Protein AF-A0A834C115-F1 (afdb_monomer_lite)

Secondary structure (DSSP, 8-state):
------SS--SS-HHHHHHHHTTSTT--SPPTTHHHHHHHHHHHHHHHHHHHHHHTT--THHHHTTSPPPP----------PPP--

Radius of gyration: 23.4 Å; chains: 1; bounding box: 41×36×76 Å

Organism: Oryzias melastigma (NCBI:txid30732)

pLDDT: mean 72.39, std 16.0, range [40.34, 91.62]

Structure (mmCIF, N/CA/C/O backbone):
data_AF-A0A834C115-F1
#
_entry.id   AF-A0A834C115-F1
#
loop_
_atom_site.group_PDB
_atom_site.id
_atom_site.type_symbol
_atom_site.label_atom_id
_atom_site.label_alt_id
_atom_site.label_comp_id
_atom_site.label_asym_id
_atom_site.label_entity_id
_atom_site.label_seq_id
_atom_site.pdbx_PDB_ins_code
_atom_site.Cartn_x
_atom_site.Cartn_y
_atom_site.Cartn_z
_atom_site.occupancy
_atom_site.B_iso_or_equiv
_atom_site.auth_seq_id
_atom_site.auth_comp_id
_atom_site.auth_asym_id
_atom_site.auth_atom_id
_atom_site.pdbx_PDB_model_num
ATOM 1 N N . MET A 1 1 ? -0.942 -24.418 14.200 1.00 44.03 1 MET A N 1
ATOM 2 C CA . MET A 1 1 ? -1.184 -22.963 14.030 1.00 44.03 1 MET A CA 1
ATOM 3 C C . MET A 1 1 ? -1.803 -22.724 12.655 1.00 44.03 1 MET A C 1
ATOM 5 O O . MET A 1 1 ? -1.199 -23.170 11.686 1.00 44.03 1 MET A O 1
ATOM 9 N N . PRO A 1 2 ? -2.985 -22.093 12.528 1.00 54.03 2 PRO A N 1
ATOM 10 C CA . PRO A 1 2 ? -3.654 -21.956 11.237 1.00 54.03 2 PRO A CA 1
ATOM 11 C C . PRO A 1 2 ? -2.865 -20.997 10.332 1.00 54.03 2 PRO A C 1
ATOM 13 O O . PRO A 1 2 ? -2.834 -19.777 10.535 1.00 54.03 2 PRO A O 1
ATOM 16 N N . GLY A 1 3 ? -2.180 -21.580 9.346 1.00 55.81 3 GLY A N 1
ATOM 17 C CA . GLY A 1 3 ? -1.394 -20.877 8.341 1.00 55.81 3 GLY A CA 1
ATOM 18 C C . GLY A 1 3 ? -2.290 -19.960 7.521 1.00 55.81 3 GLY A C 1
ATOM 19 O O . GLY A 1 3 ? -3.089 -20.409 6.703 1.00 55.81 3 GLY A O 1
ATOM 20 N N . HIS A 1 4 ? -2.173 -18.655 7.752 1.00 60.97 4 HIS A N 1
ATOM 21 C CA . HIS A 1 4 ? -2.918 -17.660 6.995 1.00 60.97 4 HIS A CA 1
ATOM 22 C C . HIS A 1 4 ? -2.419 -17.651 5.545 1.00 60.97 4 HIS A C 1
ATOM 24 O O . HIS A 1 4 ? -1.412 -17.011 5.228 1.00 60.97 4 HIS A O 1
ATOM 30 N N . LYS A 1 5 ? -3.136 -18.354 4.656 1.00 59.44 5 LYS A N 1
ATOM 31 C CA . LYS A 1 5 ? -2.996 -18.219 3.199 1.00 59.44 5 LYS A CA 1
ATOM 32 C C . LYS A 1 5 ? -3.019 -16.728 2.854 1.00 59.44 5 LYS A C 1
ATOM 34 O O . LYS A 1 5 ? -3.934 -15.999 3.247 1.00 59.44 5 LYS A O 1
ATOM 39 N N . ARG A 1 6 ? -1.990 -16.252 2.146 1.00 65.56 6 ARG A N 1
ATOM 40 C CA . ARG A 1 6 ? -1.907 -14.855 1.702 1.00 65.56 6 ARG A CA 1
ATOM 41 C C . ARG A 1 6 ? -3.072 -14.590 0.742 1.00 65.56 6 ARG A C 1
ATOM 43 O O . ARG A 1 6 ? -3.031 -15.033 -0.394 1.00 65.56 6 ARG A O 1
ATOM 50 N N . LYS A 1 7 ? -4.103 -13.868 1.203 1.00 70.75 7 LYS A N 1
ATOM 51 C CA . LYS A 1 7 ? -5.280 -13.491 0.388 1.00 70.75 7 LYS A CA 1
ATOM 52 C C . LYS A 1 7 ? -4.930 -12.631 -0.835 1.00 70.75 7 LYS A C 1
ATOM 54 O O . LYS A 1 7 ? -5.699 -12.588 -1.781 1.00 70.75 7 LYS A O 1
ATOM 59 N N . TYR A 1 8 ? -3.782 -11.953 -0.812 1.00 73.06 8 TYR A N 1
ATOM 60 C CA . TYR A 1 8 ? -3.326 -11.071 -1.883 1.00 73.06 8 TYR A CA 1
ATOM 61 C C . TYR A 1 8 ? -1.868 -11.389 -2.238 1.00 73.06 8 TYR A C 1
ATOM 63 O O . TYR A 1 8 ? -1.018 -11.451 -1.343 1.00 73.06 8 TYR A O 1
ATOM 71 N N . ASN A 1 9 ? -1.567 -11.540 -3.534 1.00 77.25 9 ASN A N 1
ATOM 72 C CA . ASN A 1 9 ? -0.223 -11.801 -4.080 1.00 77.25 9 ASN A CA 1
ATOM 73 C C . ASN A 1 9 ? 0.650 -10.531 -4.118 1.00 77.25 9 ASN A C 1
ATOM 75 O O . ASN A 1 9 ? 1.250 -10.184 -5.133 1.00 77.25 9 ASN A O 1
ATOM 79 N N . VAL A 1 10 ? 0.716 -9.809 -3.001 1.00 80.62 10 VAL A N 1
ATOM 80 C CA . VAL A 1 10 ? 1.508 -8.581 -2.858 1.00 80.62 10 VAL A CA 1
ATOM 81 C C . VAL A 1 10 ? 2.719 -8.828 -1.961 1.00 80.62 10 VAL A C 1
ATOM 83 O O . VAL A 1 10 ? 2.634 -9.517 -0.943 1.00 80.62 10 VAL A O 1
ATOM 86 N N . ARG A 1 11 ? 3.874 -8.255 -2.324 1.00 83.44 11 ARG A N 1
ATOM 87 C CA . ARG A 1 11 ? 5.136 -8.419 -1.575 1.00 83.44 11 ARG A CA 1
ATOM 88 C C . ARG A 1 11 ? 5.071 -7.780 -0.188 1.00 83.44 11 ARG A C 1
ATOM 90 O O . ARG A 1 11 ? 5.739 -8.241 0.735 1.00 83.44 11 ARG A O 1
ATOM 97 N N . PHE A 1 12 ? 4.277 -6.720 -0.042 1.00 83.38 12 PHE A N 1
ATOM 98 C CA . PHE A 1 12 ? 4.080 -6.022 1.223 1.00 83.38 12 PHE A CA 1
ATOM 99 C C . PHE A 1 12 ? 2.728 -6.398 1.837 1.00 83.38 12 PHE A C 1
ATOM 101 O O . PHE A 1 12 ? 1.700 -6.200 1.193 1.00 83.38 12 PHE A O 1
ATOM 108 N N . PRO A 1 13 ? 2.691 -6.915 3.079 1.00 88.62 13 PRO A N 1
ATOM 109 C CA . PRO A 1 13 ? 1.439 -7.329 3.693 1.00 88.62 13 PRO A CA 1
ATOM 110 C C . PRO A 1 13 ? 0.548 -6.105 3.981 1.00 88.62 13 PRO A C 1
ATOM 112 O O . PRO A 1 13 ? 0.995 -5.185 4.678 1.00 88.62 13 PRO A O 1
ATOM 115 N N . PRO A 1 14 ? -0.728 -6.102 3.549 1.00 88.19 14 PRO A N 1
ATOM 116 C CA . PRO A 1 14 ? -1.626 -4.952 3.705 1.00 88.19 14 PRO A CA 1
ATOM 117 C C . PRO A 1 14 ? -1.864 -4.584 5.177 1.00 88.19 14 PRO A C 1
ATOM 119 O O . PRO A 1 14 ? -2.040 -3.416 5.508 1.00 88.19 14 PRO A O 1
ATOM 122 N N . ARG A 1 15 ? -1.762 -5.555 6.097 1.00 88.69 15 ARG A N 1
ATOM 123 C CA . ARG A 1 15 ? -1.850 -5.321 7.549 1.00 88.69 15 ARG A CA 1
ATOM 124 C C . ARG A 1 15 ? -0.765 -4.372 8.069 1.00 88.69 15 ARG A C 1
ATOM 126 O O . ARG A 1 15 ? -1.034 -3.595 8.979 1.00 88.69 15 ARG A O 1
ATOM 133 N N . ARG A 1 16 ? 0.453 -4.424 7.515 1.00 90.12 16 ARG A N 1
ATOM 134 C CA . ARG A 1 16 ? 1.535 -3.501 7.902 1.00 90.12 16 ARG A CA 1
ATOM 135 C C . ARG A 1 16 ? 1.282 -2.097 7.372 1.00 90.12 16 ARG A C 1
ATOM 137 O O . ARG A 1 16 ? 1.502 -1.143 8.100 1.00 90.12 16 ARG A O 1
ATOM 144 N N . ILE A 1 17 ? 0.785 -1.990 6.143 1.00 91.25 17 ILE A N 1
ATOM 145 C CA . ILE A 1 17 ? 0.447 -0.706 5.520 1.00 91.25 17 ILE A CA 1
ATOM 146 C C . ILE A 1 17 ? -0.677 -0.031 6.304 1.00 91.25 17 ILE A C 1
ATOM 148 O O . ILE A 1 17 ? -0.533 1.122 6.685 1.00 91.25 17 ILE A O 1
ATOM 152 N N . LYS A 1 18 ? -1.722 -0.786 6.666 1.00 91.00 18 LYS A N 1
ATOM 153 C CA . LYS A 1 18 ? -2.805 -0.296 7.524 1.00 91.00 18 LYS A CA 1
ATOM 154 C C . LYS A 1 18 ? -2.285 0.252 8.857 1.00 91.00 18 LYS A C 1
ATOM 156 O O . LYS A 1 18 ? -2.693 1.330 9.252 1.00 91.00 18 LYS A O 1
ATOM 161 N N . LYS A 1 19 ? -1.358 -0.450 9.522 1.00 90.88 19 LYS A N 1
ATOM 162 C CA . LYS A 1 19 ? -0.745 0.036 10.772 1.00 90.88 19 LYS A CA 1
ATOM 163 C C . LYS A 1 19 ? 0.055 1.324 10.597 1.00 90.88 19 LYS A C 1
ATOM 165 O O . LYS A 1 19 ? 0.100 2.110 11.527 1.00 90.88 19 LYS A O 1
ATOM 170 N N . ILE A 1 20 ? 0.728 1.501 9.460 1.00 91.50 20 ILE A N 1
ATOM 171 C CA . ILE A 1 20 ? 1.490 2.722 9.173 1.00 91.50 20 ILE A CA 1
ATOM 172 C C . ILE A 1 20 ? 0.520 3.879 8.941 1.00 91.50 20 ILE A C 1
ATOM 174 O O . ILE A 1 20 ? 0.641 4.883 9.618 1.00 91.50 20 ILE A O 1
ATOM 178 N N . MET A 1 21 ? -0.493 3.684 8.094 1.00 89.06 21 MET A N 1
ATOM 179 C CA . MET A 1 21 ? -1.530 4.690 7.837 1.00 89.06 21 MET A CA 1
ATOM 180 C C . MET A 1 21 ? -2.317 5.087 9.093 1.00 89.06 21 MET A C 1
ATOM 182 O O . MET A 1 21 ? -2.759 6.213 9.215 1.00 89.06 21 MET A O 1
ATOM 186 N N . GLN A 1 22 ? -2.517 4.158 10.032 1.00 88.19 22 GLN A N 1
ATOM 187 C CA . GLN A 1 22 ? -3.208 4.439 11.296 1.00 88.19 22 GLN A CA 1
ATOM 188 C C . GLN A 1 22 ? -2.361 5.222 12.307 1.00 88.19 22 GLN A C 1
ATOM 190 O O . GLN A 1 22 ? -2.898 5.633 13.330 1.00 88.19 22 GLN A O 1
ATOM 195 N N . LYS A 1 23 ? -1.053 5.393 12.072 1.00 89.75 23 LYS A N 1
ATOM 196 C CA . LYS A 1 23 ? -0.236 6.309 12.880 1.00 89.75 23 LYS A CA 1
ATOM 197 C C . LYS A 1 23 ? -0.507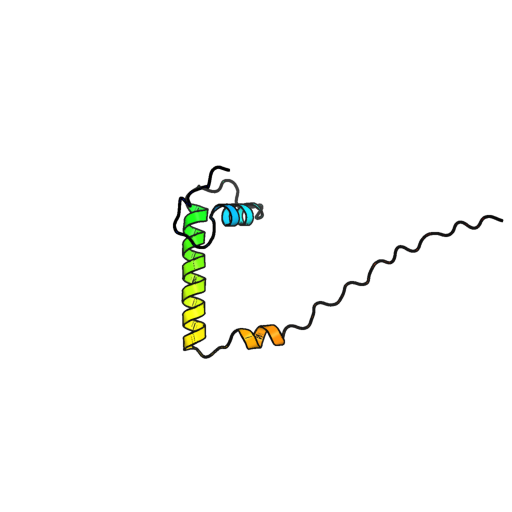 7.768 12.526 1.00 89.75 23 LYS A C 1
ATOM 199 O O . LYS A 1 23 ? -0.254 8.632 13.357 1.00 89.75 23 LYS A O 1
ATOM 204 N N . ASP A 1 24 ? -1.008 8.020 11.321 1.00 86.00 24 ASP A N 1
ATOM 205 C CA . ASP A 1 24 ? -1.348 9.354 10.856 1.00 86.00 24 ASP A CA 1
ATOM 206 C C . ASP A 1 24 ? -2.708 9.748 11.457 1.00 86.00 24 ASP A C 1
ATOM 208 O O . ASP A 1 24 ? -3.732 9.113 11.187 1.00 86.00 24 ASP A O 1
ATOM 212 N N . ALA A 1 25 ? -2.712 10.781 12.305 1.00 76.25 25 ALA A N 1
ATOM 213 C CA . ALA A 1 25 ? -3.890 11.202 13.072 1.00 76.25 25 ALA A CA 1
ATOM 214 C C . ALA A 1 25 ? -5.077 11.638 12.186 1.00 76.25 25 ALA A C 1
ATOM 216 O O . ALA A 1 25 ? -6.227 11.567 12.614 1.00 76.25 25 ALA A O 1
ATOM 217 N N . GLU A 1 26 ? -4.814 12.030 10.938 1.00 81.94 26 GLU A N 1
ATOM 218 C CA . GLU A 1 26 ? -5.815 12.543 9.992 1.00 81.94 26 GLU A CA 1
ATOM 219 C C . GLU A 1 26 ? -6.575 11.445 9.229 1.00 81.94 26 GLU A C 1
ATOM 221 O O . GLU A 1 26 ? -7.606 11.702 8.613 1.00 81.94 26 GLU A O 1
ATOM 226 N N . VAL A 1 27 ? -6.089 10.200 9.241 1.00 78.38 27 VAL A N 1
ATOM 227 C CA . VAL A 1 27 ? -6.488 9.197 8.234 1.00 78.38 27 VAL A CA 1
ATOM 228 C C . VAL A 1 27 ? -7.787 8.444 8.585 1.00 78.38 27 VAL A C 1
ATOM 230 O O . VAL A 1 27 ? -8.339 7.722 7.752 1.00 78.38 27 VAL A O 1
ATOM 233 N N . GLY A 1 28 ? -8.354 8.652 9.777 1.00 82.69 28 GLY A N 1
ATOM 234 C CA . GLY A 1 28 ? -9.706 8.198 10.128 1.00 82.69 28 GLY A CA 1
ATOM 235 C C . GLY A 1 28 ? -10.002 6.720 9.802 1.00 82.69 28 GLY A C 1
ATOM 236 O O . GLY A 1 28 ? -9.207 5.813 10.074 1.00 82.69 28 GLY A O 1
ATOM 237 N N . ARG A 1 29 ? -11.185 6.437 9.236 1.00 85.50 29 ARG A N 1
ATOM 238 C CA . ARG A 1 29 ? -11.584 5.071 8.844 1.00 85.50 29 ARG A CA 1
ATOM 239 C C . ARG A 1 29 ? -11.044 4.723 7.456 1.00 85.50 29 ARG A C 1
ATOM 241 O O . ARG A 1 29 ? -11.460 5.286 6.453 1.00 85.50 29 ARG A O 1
ATOM 248 N N . ILE A 1 30 ? -10.183 3.709 7.397 1.00 84.75 30 ILE A N 1
ATOM 249 C CA . ILE A 1 30 ? -9.555 3.248 6.150 1.00 84.75 30 ILE A CA 1
ATOM 250 C C . ILE A 1 30 ? -10.339 2.076 5.550 1.00 84.75 30 ILE A C 1
ATOM 252 O O . ILE A 1 30 ? -10.478 1.025 6.187 1.00 84.75 30 ILE A O 1
ATOM 256 N N . ALA A 1 31 ? -10.776 2.221 4.296 1.00 90.12 31 ALA A N 1
ATOM 257 C CA . ALA A 1 31 ? -11.398 1.143 3.530 1.00 90.12 31 ALA A CA 1
ATOM 258 C C . ALA A 1 31 ? -10.425 -0.027 3.290 1.00 90.12 31 ALA A C 1
ATOM 260 O O . ALA A 1 31 ? -9.221 0.150 3.110 1.00 90.12 31 ALA A O 1
ATOM 261 N N . THR A 1 32 ? -10.946 -1.253 3.247 1.00 85.62 32 THR A N 1
ATOM 262 C CA . THR A 1 32 ? -10.142 -2.487 3.145 1.00 85.62 32 THR A CA 1
ATOM 263 C C . THR A 1 32 ? -9.317 -2.587 1.859 1.00 85.62 32 THR A C 1
ATOM 265 O O . THR A 1 32 ? -8.252 -3.205 1.875 1.00 85.62 32 THR A O 1
ATOM 268 N N . ALA A 1 33 ? -9.767 -1.951 0.773 1.00 89.56 33 ALA A N 1
ATOM 269 C CA . ALA A 1 33 ? -9.071 -1.914 -0.512 1.00 89.56 33 ALA A CA 1
ATOM 270 C C . ALA A 1 33 ? -7.833 -0.997 -0.510 1.00 89.56 33 ALA A C 1
ATOM 272 O O . ALA A 1 33 ? -6.846 -1.286 -1.189 1.00 89.56 33 ALA A O 1
ATOM 273 N N . VAL A 1 34 ? -7.837 0.075 0.289 1.00 91.62 34 VAL A N 1
ATOM 274 C CA . VAL A 1 34 ? -6.796 1.119 0.258 1.00 91.62 34 VAL A CA 1
ATOM 275 C C . VAL A 1 34 ? -5.401 0.564 0.600 1.00 91.62 34 VAL A C 1
ATOM 277 O O . VAL A 1 34 ? -4.473 0.763 -0.190 1.00 91.62 34 VAL A O 1
ATOM 280 N N . PRO A 1 35 ? -5.212 -0.228 1.679 1.00 91.25 35 PRO A N 1
ATOM 281 C CA . PRO A 1 35 ? -3.914 -0.834 1.975 1.00 91.25 35 PRO A CA 1
ATOM 282 C C . PRO A 1 35 ? -3.41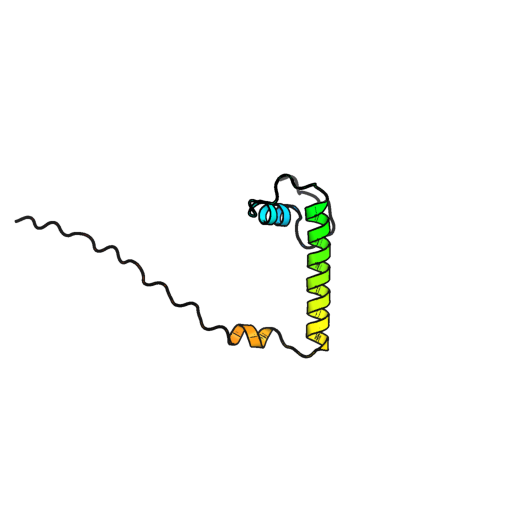8 -1.805 0.893 1.00 91.25 35 PRO A C 1
ATOM 284 O O . PRO A 1 35 ? -2.211 -2.009 0.771 1.00 91.25 35 PRO A O 1
ATOM 287 N N . VAL A 1 36 ? -4.324 -2.421 0.121 1.00 90.19 36 VAL A N 1
ATOM 288 C CA . VAL A 1 36 ? -3.973 -3.348 -0.968 1.00 90.19 36 VAL A CA 1
ATOM 289 C C . VAL A 1 36 ? -3.441 -2.571 -2.171 1.00 90.19 36 VAL A C 1
ATOM 291 O O . VAL A 1 36 ? -2.370 -2.900 -2.677 1.00 90.19 36 VAL A O 1
ATOM 294 N N . ILE A 1 37 ? -4.118 -1.494 -2.574 1.00 91.06 37 ILE A N 1
ATOM 295 C CA . ILE A 1 37 ? -3.689 -0.629 -3.685 1.00 91.06 37 ILE A CA 1
ATOM 296 C C . ILE A 1 37 ? -2.321 -0.006 -3.382 1.00 91.06 37 ILE A C 1
ATOM 298 O O . ILE A 1 37 ? -1.405 -0.073 -4.205 1.00 91.06 37 ILE A O 1
ATOM 302 N N . ILE A 1 38 ? -2.128 0.505 -2.162 1.00 91.38 38 ILE A N 1
ATOM 303 C CA . ILE A 1 38 ? -0.846 1.079 -1.726 1.00 91.38 38 ILE A CA 1
ATOM 304 C C . ILE A 1 38 ? 0.276 0.032 -1.769 1.00 91.38 38 ILE A C 1
ATOM 306 O O . ILE A 1 38 ? 1.404 0.353 -2.153 1.00 91.38 38 ILE A O 1
ATOM 310 N N . ALA A 1 39 ? -0.007 -1.232 -1.433 1.00 89.56 39 ALA A N 1
ATOM 311 C CA . ALA A 1 39 ? 0.980 -2.308 -1.519 1.00 89.56 39 ALA A CA 1
ATOM 312 C C . ALA A 1 39 ? 1.499 -2.495 -2.952 1.00 89.56 39 ALA A C 1
ATOM 314 O O . ALA A 1 39 ? 2.708 -2.643 -3.157 1.00 89.56 39 ALA A O 1
ATOM 315 N N . ILE A 1 40 ? 0.590 -2.455 -3.930 1.00 87.12 40 ILE A N 1
ATOM 316 C CA . ILE A 1 40 ? 0.890 -2.619 -5.355 1.00 87.12 40 ILE A CA 1
ATOM 317 C C . ILE A 1 40 ? 1.683 -1.412 -5.859 1.00 87.12 40 ILE A C 1
ATOM 319 O O . ILE A 1 40 ? 2.759 -1.587 -6.431 1.00 87.12 40 ILE A O 1
ATOM 323 N N . VAL A 1 41 ? 1.219 -0.190 -5.584 1.00 90.56 41 VAL A N 1
ATOM 324 C CA . VAL A 1 41 ? 1.900 1.050 -5.999 1.00 90.56 41 VAL A CA 1
ATOM 325 C C . VAL A 1 41 ? 3.313 1.116 -5.430 1.00 90.56 41 VAL A C 1
ATOM 327 O O . VAL A 1 41 ? 4.263 1.394 -6.161 1.00 90.56 41 VAL A O 1
ATOM 330 N N . ARG A 1 42 ? 3.491 0.782 -4.148 1.00 86.56 42 ARG A N 1
ATOM 331 C CA . ARG A 1 42 ? 4.810 0.742 -3.508 1.00 86.56 42 ARG A CA 1
ATOM 332 C C . ARG A 1 42 ? 5.725 -0.284 -4.169 1.00 86.56 42 ARG A C 1
ATOM 334 O O . ARG A 1 42 ? 6.886 0.011 -4.431 1.00 86.56 42 ARG A O 1
ATOM 341 N N . GLN A 1 43 ? 5.209 -1.467 -4.486 1.00 86.81 43 GLN A N 1
ATOM 342 C CA . GLN A 1 43 ? 5.970 -2.502 -5.181 1.00 86.81 43 GLN A CA 1
ATOM 343 C C . GLN A 1 43 ? 6.355 -2.082 -6.606 1.00 86.81 43 GLN A C 1
ATOM 345 O O . GLN A 1 43 ? 7.499 -2.298 -7.008 1.00 86.81 43 GLN A O 1
ATOM 350 N N . MET A 1 44 ? 5.445 -1.450 -7.347 1.00 85.94 44 MET A N 1
ATOM 351 C CA . MET A 1 44 ? 5.723 -0.908 -8.679 1.00 85.94 44 MET A CA 1
ATOM 352 C C . MET A 1 44 ? 6.754 0.219 -8.625 1.00 85.94 44 MET A C 1
ATOM 354 O O . MET A 1 44 ? 7.692 0.210 -9.416 1.00 85.94 44 MET A O 1
ATOM 358 N N . ARG A 1 45 ? 6.637 1.143 -7.664 1.00 88.00 45 ARG A N 1
ATOM 359 C CA . ARG A 1 45 ? 7.592 2.240 -7.463 1.00 88.00 45 ARG A CA 1
ATOM 360 C C . ARG A 1 45 ? 8.985 1.711 -7.156 1.00 88.00 45 ARG A C 1
ATOM 362 O O . ARG A 1 45 ? 9.933 2.134 -7.803 1.00 88.00 45 ARG A O 1
ATOM 369 N N . THR A 1 46 ? 9.122 0.760 -6.23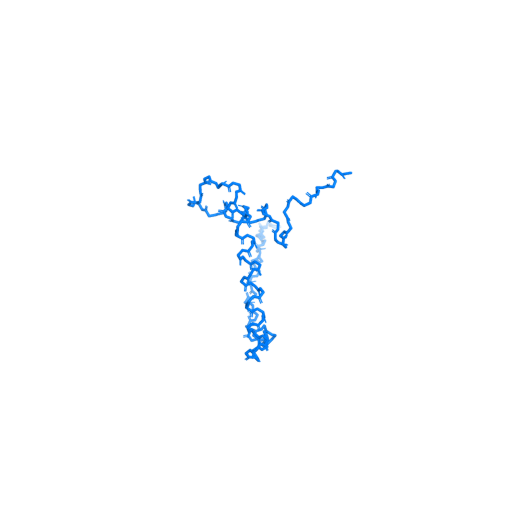0 1.00 84.31 46 THR A N 1
ATOM 370 C CA . THR A 1 46 ? 10.428 0.157 -5.919 1.00 84.31 46 THR A CA 1
ATOM 371 C C . THR A 1 46 ? 11.005 -0.585 -7.122 1.00 84.31 46 THR A C 1
ATOM 373 O O . THR A 1 46 ? 12.193 -0.455 -7.389 1.00 84.31 46 THR A O 1
ATOM 376 N N . ARG A 1 47 ? 10.190 -1.332 -7.880 1.00 83.44 47 ARG A N 1
ATOM 377 C CA . ARG A 1 47 ? 10.655 -2.026 -9.094 1.00 83.44 47 ARG A CA 1
ATOM 378 C C . ARG A 1 47 ? 11.120 -1.044 -10.166 1.00 83.44 47 ARG A C 1
ATOM 380 O O . ARG A 1 47 ? 12.234 -1.189 -10.653 1.00 83.44 47 ARG A O 1
ATOM 387 N N . ARG A 1 48 ? 10.311 -0.030 -10.483 1.00 83.88 48 ARG A N 1
ATOM 388 C CA . ARG A 1 48 ? 10.659 1.013 -11.459 1.00 83.88 48 ARG A CA 1
ATOM 389 C C . ARG A 1 48 ? 11.909 1.777 -11.050 1.00 83.88 48 ARG A C 1
ATOM 391 O O . ARG A 1 48 ? 12.804 1.917 -11.866 1.00 83.88 48 ARG A O 1
ATOM 398 N N . MET A 1 49 ? 12.004 2.197 -9.790 1.00 78.31 49 MET A N 1
ATOM 399 C CA . MET A 1 49 ? 13.193 2.878 -9.273 1.00 78.31 49 MET A CA 1
ATOM 400 C C . MET A 1 49 ? 14.433 1.988 -9.338 1.00 78.31 49 MET A C 1
ATOM 402 O O . MET A 1 49 ? 15.489 2.455 -9.731 1.00 78.31 49 MET A O 1
ATOM 406 N N . CYS A 1 50 ? 14.326 0.701 -9.012 1.00 75.31 50 CYS A N 1
ATOM 407 C CA . CYS A 1 50 ? 15.469 -0.211 -9.059 1.00 75.31 50 CYS A CA 1
ATOM 408 C C . CYS A 1 50 ? 15.943 -0.475 -10.500 1.00 75.31 50 CYS A C 1
ATOM 410 O O . CYS A 1 50 ? 17.142 -0.460 -10.761 1.00 75.31 50 CYS A O 1
ATOM 412 N N . VAL A 1 51 ? 15.013 -0.640 -11.449 1.00 79.75 51 VAL A N 1
ATOM 413 C CA . VAL A 1 51 ? 15.337 -0.739 -12.884 1.00 79.75 51 VAL A CA 1
ATOM 414 C C . VAL A 1 51 ? 15.955 0.566 -13.387 1.00 79.75 51 VAL A C 1
ATOM 416 O O . VAL A 1 51 ? 16.983 0.537 -14.054 1.00 79.75 51 VAL A O 1
ATOM 419 N N . PHE A 1 52 ? 15.389 1.709 -13.006 1.00 80.50 52 PHE A N 1
ATOM 420 C CA . PHE A 1 52 ? 15.911 3.024 -13.365 1.00 80.50 52 PHE A CA 1
ATOM 421 C C . PHE A 1 52 ? 17.320 3.263 -12.809 1.00 80.50 52 PHE A C 1
ATOM 423 O O . PHE A 1 52 ? 18.191 3.731 -13.533 1.00 80.50 52 PHE A O 1
ATOM 430 N N . LEU A 1 53 ? 17.586 2.895 -11.552 1.00 76.31 53 LEU A N 1
ATOM 431 C CA . LEU A 1 53 ? 18.921 2.977 -10.947 1.00 76.31 53 LEU A CA 1
ATOM 432 C C . LEU A 1 53 ? 19.933 2.074 -11.665 1.00 76.31 53 LEU A C 1
ATOM 434 O O . LEU A 1 53 ? 21.079 2.470 -11.850 1.00 76.31 53 LEU A O 1
ATOM 438 N N . ARG A 1 54 ? 19.499 0.895 -12.130 1.00 74.56 54 ARG A N 1
ATOM 439 C CA . ARG A 1 54 ? 20.345 -0.021 -12.907 1.00 74.56 54 ARG A CA 1
ATOM 440 C C . ARG A 1 54 ? 20.689 0.532 -14.292 1.00 74.56 54 ARG A C 1
ATOM 442 O O . ARG A 1 54 ? 21.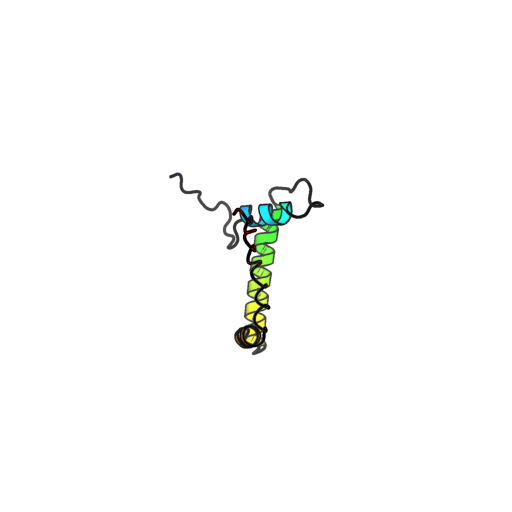819 0.369 -14.728 1.00 74.56 54 ARG A O 1
ATOM 449 N N . VAL A 1 55 ? 19.741 1.198 -14.956 1.00 79.69 55 VAL A N 1
ATOM 450 C CA . VAL A 1 55 ? 19.955 1.843 -16.267 1.00 79.69 55 VAL A CA 1
ATOM 451 C C . VAL A 1 55 ? 20.775 3.130 -16.142 1.00 79.69 55 VAL A C 1
ATOM 453 O O . VAL A 1 55 ? 21.624 3.402 -16.978 1.00 79.69 55 VAL A O 1
ATOM 456 N N . SER A 1 56 ? 20.565 3.910 -15.082 1.00 76.31 56 SER A N 1
ATOM 457 C CA . SER A 1 56 ? 21.254 5.192 -14.863 1.00 76.31 56 SER A CA 1
ATOM 458 C C . SER A 1 56 ? 22.672 5.064 -14.294 1.00 76.31 56 SER A C 1
ATOM 460 O O . SER A 1 56 ? 23.289 6.081 -13.990 1.00 76.31 56 SER A O 1
ATOM 462 N N . GLY A 1 57 ? 23.186 3.843 -14.093 1.00 70.88 57 GLY A N 1
ATOM 463 C CA . GLY A 1 57 ? 24.529 3.609 -13.545 1.00 70.88 57 GLY A CA 1
ATOM 464 C C . GLY A 1 57 ? 24.733 4.110 -12.106 1.00 70.88 57 GLY A C 1
ATOM 465 O O . GLY A 1 57 ? 25.849 4.076 -11.591 1.00 70.88 57 GLY A O 1
ATOM 466 N N . ARG A 1 58 ? 23.676 4.573 -11.422 1.00 65.19 58 ARG A N 1
ATOM 467 C CA . ARG A 1 58 ? 23.752 5.079 -10.046 1.00 65.19 58 ARG A CA 1
ATOM 468 C C . ARG A 1 58 ? 23.735 3.909 -9.073 1.00 65.19 58 ARG A C 1
ATOM 470 O O . ARG A 1 58 ? 22.680 3.363 -8.758 1.00 65.19 58 ARG A O 1
ATOM 477 N N . ASN A 1 59 ? 24.915 3.538 -8.585 1.00 59.44 59 ASN A N 1
ATOM 478 C CA . ASN A 1 59 ? 25.080 2.479 -7.598 1.00 59.44 59 ASN A CA 1
ATOM 479 C C . ASN A 1 59 ? 24.564 2.950 -6.215 1.00 59.44 59 ASN A C 1
ATOM 481 O O . ASN A 1 59 ? 25.152 3.856 -5.617 1.00 59.44 59 ASN A O 1
ATOM 485 N N . PRO A 1 60 ? 23.472 2.373 -5.677 1.00 59.38 60 PRO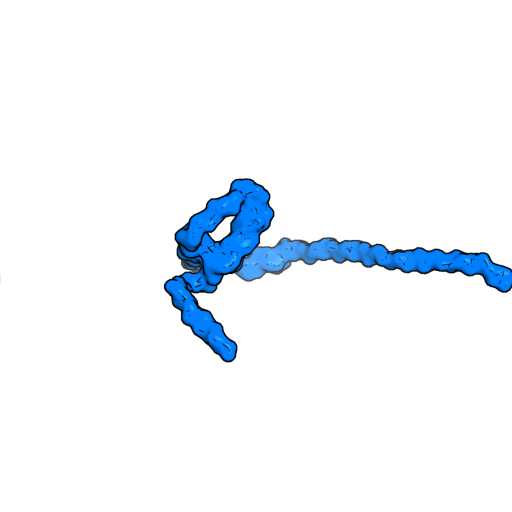 A N 1
ATOM 486 C CA . PRO A 1 60 ? 22.883 2.817 -4.412 1.00 59.38 60 PRO A CA 1
ATOM 487 C C . PRO A 1 60 ? 23.779 2.543 -3.192 1.00 59.38 60 PRO A C 1
ATOM 489 O O . PRO A 1 60 ? 23.550 3.127 -2.137 1.00 59.38 60 PRO A O 1
ATOM 492 N N . GLY A 1 61 ? 24.809 1.696 -3.325 1.00 59.41 61 GLY A N 1
ATOM 493 C CA . GLY A 1 61 ? 25.766 1.405 -2.252 1.00 59.41 61 GLY A CA 1
ATOM 494 C C . GLY A 1 61 ? 26.715 2.560 -1.911 1.00 59.41 61 GLY A C 1
ATOM 495 O O . GLY A 1 61 ? 27.194 2.630 -0.786 1.00 59.41 61 GLY A O 1
ATOM 496 N N . ILE A 1 62 ? 26.941 3.500 -2.835 1.00 60.31 62 ILE A N 1
ATOM 497 C CA . ILE A 1 62 ? 27.878 4.621 -2.629 1.00 60.31 62 ILE A CA 1
ATOM 498 C C . ILE A 1 62 ? 27.300 5.649 -1.636 1.00 60.31 62 ILE A C 1
ATOM 500 O O . ILE A 1 62 ? 28.032 6.271 -0.874 1.00 60.31 62 ILE A O 1
ATOM 504 N N . TRP A 1 63 ? 25.972 5.772 -1.572 1.00 53.34 63 TRP A N 1
ATOM 505 C CA . TRP A 1 63 ? 25.287 6.739 -0.706 1.00 53.34 63 TRP A CA 1
ATOM 506 C C . TRP A 1 63 ? 25.184 6.296 0.759 1.00 53.34 63 TRP A C 1
ATOM 508 O O . TRP A 1 63 ? 25.084 7.145 1.643 1.00 53.34 63 TRP A O 1
ATOM 518 N N . LEU A 1 64 ? 25.234 4.986 1.040 1.00 55.34 64 LEU A N 1
ATOM 519 C CA . LEU A 1 64 ? 25.229 4.492 2.423 1.00 55.34 64 LEU A CA 1
ATOM 520 C C . LEU A 1 64 ? 26.573 4.708 3.133 1.00 55.34 64 LEU A C 1
ATOM 522 O O . LEU A 1 64 ? 26.584 4.834 4.351 1.00 55.34 64 LEU A O 1
ATOM 526 N N . ALA A 1 65 ? 27.683 4.794 2.396 1.00 55.56 65 ALA A N 1
ATOM 527 C CA . ALA A 1 65 ? 29.003 5.051 2.976 1.00 55.56 65 ALA A CA 1
ATOM 528 C C . ALA A 1 65 ? 29.237 6.532 3.341 1.00 55.56 65 ALA A C 1
ATOM 530 O O . ALA A 1 65 ? 30.130 6.832 4.125 1.00 55.56 65 ALA A O 1
ATOM 531 N N . ALA A 1 66 ? 28.437 7.452 2.791 1.00 54.44 66 ALA A N 1
ATOM 532 C CA . ALA A 1 66 ? 28.607 8.898 2.965 1.00 54.44 66 ALA A CA 1
ATOM 533 C C . ALA A 1 66 ? 27.685 9.517 4.035 1.00 54.44 66 ALA A C 1
ATOM 535 O O . ALA A 1 66 ? 27.694 10.732 4.222 1.00 54.44 66 ALA A O 1
ATOM 536 N N . SER A 1 67 ? 26.871 8.713 4.730 1.00 49.69 67 SER A N 1
ATOM 537 C CA . SER A 1 67 ? 26.073 9.212 5.857 1.00 49.69 67 SER A CA 1
ATOM 538 C C . SER A 1 67 ? 26.951 9.233 7.113 1.00 49.69 67 SER A C 1
ATOM 540 O O . SER A 1 67 ? 27.390 8.160 7.532 1.00 49.69 67 SER A O 1
ATOM 542 N N . PRO A 1 68 ? 27.230 10.402 7.722 1.00 62.53 68 PRO A N 1
ATOM 543 C CA . PRO A 1 68 ? 27.970 10.441 8.976 1.00 62.53 68 PRO A CA 1
ATOM 544 C C . PRO A 1 68 ? 27.217 9.620 10.035 1.00 62.53 68 PRO A C 1
ATOM 546 O O . PRO A 1 68 ? 25.980 9.658 10.065 1.00 62.53 68 PRO A O 1
ATOM 549 N N . PRO A 1 69 ? 27.923 8.848 10.884 1.00 65.56 69 PRO A N 1
ATOM 550 C CA . PRO A 1 69 ? 27.275 8.106 11.955 1.00 65.56 69 PRO A CA 1
ATOM 551 C C . PRO A 1 69 ? 26.478 9.082 12.835 1.00 65.56 69 PRO A C 1
ATOM 553 O O . PRO A 1 69 ? 26.947 10.196 13.087 1.00 65.56 69 PRO A O 1
ATOM 556 N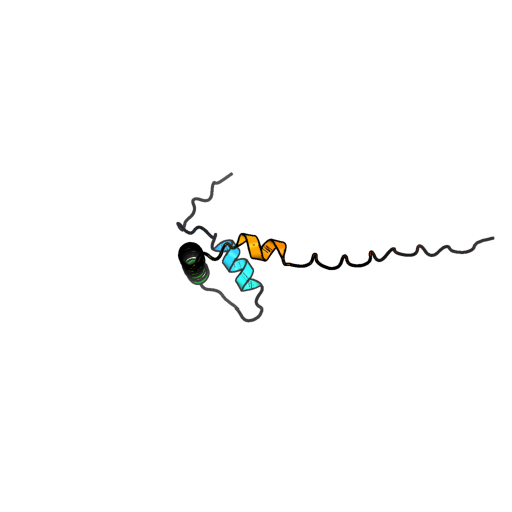 N . PRO A 1 70 ? 25.267 8.707 13.288 1.00 63.44 70 PRO A N 1
ATOM 557 C CA . PRO A 1 70 ? 24.484 9.566 14.164 1.00 63.44 70 PRO A CA 1
ATOM 558 C C . PRO A 1 70 ? 25.299 9.878 15.430 1.00 63.44 70 PRO A C 1
ATOM 560 O O . PRO A 1 70 ? 25.935 8.965 15.967 1.00 63.44 70 PRO A O 1
ATOM 563 N N . PRO A 1 71 ? 25.300 11.133 15.918 1.00 63.72 71 PRO A N 1
ATOM 564 C CA . PRO A 1 71 ? 26.016 11.485 17.135 1.00 63.72 71 PRO A CA 1
ATOM 565 C C . PRO A 1 71 ? 25.480 10.630 18.285 1.00 63.72 71 PRO A C 1
ATOM 567 O O . PRO A 1 71 ? 24.280 10.618 18.568 1.00 63.72 71 PRO A O 1
ATOM 570 N N . SER A 1 72 ? 26.372 9.872 18.922 1.00 62.97 72 SER A N 1
ATOM 571 C CA . SER A 1 72 ? 26.072 9.101 20.122 1.00 62.97 72 SER A CA 1
ATOM 572 C C . SER A 1 72 ? 25.539 10.045 21.196 1.00 62.97 72 SER A C 1
ATOM 574 O O . SER A 1 72 ? 26.268 10.914 21.675 1.00 62.97 72 SER A O 1
ATOM 576 N N . LEU A 1 73 ? 24.261 9.887 21.548 1.00 60.88 73 LEU A N 1
ATOM 577 C CA . LEU A 1 73 ? 23.630 10.608 22.650 1.00 60.88 73 LEU A CA 1
ATOM 578 C C . LEU A 1 73 ? 24.466 10.402 23.927 1.00 60.88 73 LEU A C 1
ATOM 580 O O . LEU A 1 73 ? 24.797 9.252 24.237 1.00 60.88 73 LEU A O 1
ATOM 584 N N . PRO A 1 74 ? 24.807 11.465 24.678 1.00 50.53 74 PRO A N 1
ATOM 585 C CA . PRO A 1 74 ? 25.494 11.304 25.946 1.00 50.53 74 PRO A CA 1
ATOM 586 C C . PRO A 1 74 ? 24.586 10.518 26.890 1.00 50.53 74 PRO A C 1
ATOM 588 O O . PRO A 1 74 ? 23.448 10.900 27.167 1.00 50.53 74 PRO A O 1
ATOM 591 N N . SER A 1 75 ? 25.098 9.386 27.365 1.00 51.72 75 SER A N 1
ATOM 592 C CA . SER A 1 75 ? 24.497 8.612 28.439 1.00 51.72 75 SER A CA 1
ATOM 593 C C . SER A 1 75 ? 24.274 9.535 29.635 1.00 51.72 75 SER A C 1
ATOM 595 O O . SER A 1 75 ? 25.246 9.979 30.251 1.00 51.72 75 SER A O 1
ATOM 597 N N . LEU A 1 76 ? 23.013 9.811 29.973 1.00 48.62 76 LEU A N 1
ATOM 598 C CA . LEU A 1 76 ? 22.631 10.365 31.269 1.00 48.62 76 LEU A CA 1
ATOM 599 C C . LEU A 1 76 ? 23.034 9.345 32.340 1.00 48.62 76 LEU A C 1
ATOM 601 O O . LEU A 1 76 ? 22.275 8.457 32.728 1.00 48.62 76 LEU A O 1
ATOM 605 N N . ARG A 1 77 ? 24.290 9.442 32.776 1.00 40.97 77 ARG A N 1
ATOM 606 C CA . ARG A 1 77 ? 24.810 8.770 33.953 1.00 40.97 77 ARG A CA 1
ATOM 607 C C . ARG A 1 77 ? 24.161 9.461 35.140 1.00 40.97 77 ARG A C 1
ATOM 609 O O . ARG A 1 77 ? 24.614 10.509 35.577 1.00 40.97 77 ARG A O 1
ATOM 616 N N . SER A 1 78 ? 23.057 8.873 35.585 1.00 42.62 78 SER A N 1
ATOM 617 C CA . SER A 1 78 ? 22.364 9.183 36.829 1.00 42.62 78 SER A CA 1
ATOM 618 C C . SER A 1 78 ? 23.385 9.209 37.967 1.00 42.62 78 SER A C 1
ATOM 620 O O . SER A 1 78 ? 23.811 8.161 38.456 1.00 42.62 78 SER A O 1
ATOM 622 N N . SER A 1 79 ? 23.825 10.407 38.345 1.00 43.88 79 SER A N 1
ATOM 623 C CA . SER A 1 79 ? 24.608 10.662 39.544 1.00 43.88 79 SER A CA 1
ATOM 624 C C . SER A 1 79 ? 23.742 10.308 40.743 1.00 43.88 79 SER A C 1
ATOM 626 O O . SER A 1 79 ? 22.850 11.045 41.151 1.00 43.88 79 SER A O 1
ATOM 628 N N . ARG A 1 80 ? 24.004 9.102 41.242 1.00 40.34 80 ARG A N 1
ATOM 629 C CA . ARG A 1 80 ? 23.643 8.600 42.558 1.00 40.34 80 ARG A CA 1
ATOM 630 C C . ARG A 1 80 ? 23.982 9.684 43.583 1.00 40.34 80 ARG A C 1
ATOM 632 O O . ARG A 1 80 ? 25.143 10.042 43.747 1.00 40.34 80 ARG A O 1
ATOM 639 N N . THR A 1 81 ? 22.953 10.246 44.193 1.00 47.78 81 THR A N 1
ATOM 640 C CA . THR A 1 81 ? 23.056 11.100 45.370 1.00 47.78 81 THR A CA 1
ATOM 641 C C . THR A 1 81 ? 23.621 10.261 46.511 1.00 47.78 81 THR A C 1
ATOM 643 O O . THR A 1 81 ? 22.958 9.334 46.972 1.00 47.78 81 THR A O 1
ATOM 646 N N . GLU A 1 82 ? 24.845 10.564 46.928 1.00 52.22 82 GLU A N 1
ATOM 647 C CA . GLU A 1 82 ? 25.387 10.182 48.231 1.00 52.22 82 GLU A CA 1
ATOM 648 C C . GLU A 1 82 ? 24.652 11.004 49.305 1.00 52.22 82 GLU A C 1
ATOM 650 O O . GLU A 1 82 ? 24.713 12.237 49.250 1.00 52.22 82 GLU A O 1
ATOM 655 N N . PRO A 1 83 ? 23.948 10.402 50.277 1.00 55.84 83 PRO A N 1
ATOM 656 C CA . PRO A 1 83 ? 23.654 11.098 51.514 1.00 55.84 83 PRO A CA 1
ATOM 657 C C . PRO A 1 83 ? 24.859 10.960 52.450 1.00 55.84 83 PRO A C 1
ATOM 659 O O . PRO A 1 83 ? 25.251 9.862 52.837 1.00 55.84 83 PRO A O 1
ATOM 662 N N . LEU A 1 84 ? 25.435 12.105 52.810 1.00 50.56 84 LEU A N 1
ATOM 663 C CA . LEU A 1 84 ? 26.327 12.256 53.954 1.00 50.56 84 LEU A CA 1
ATOM 664 C C . LEU A 1 84 ? 25.621 11.751 55.221 1.00 50.56 84 LEU A C 1
ATOM 666 O O . LEU A 1 84 ? 24.588 12.297 55.610 1.00 50.56 84 LEU A O 1
ATOM 670 N N . SER A 1 85 ? 26.203 10.762 55.895 1.00 51.31 85 SER A N 1
ATOM 671 C CA . SER A 1 85 ? 25.855 10.422 57.275 1.00 51.31 85 SER A CA 1
ATOM 672 C C . SER A 1 85 ? 27.088 9.903 58.018 1.00 51.31 85 SER A C 1
ATOM 674 O O . SER A 1 85 ? 27.524 8.793 57.729 1.00 51.31 85 SER A O 1
ATOM 676 N N . PHE A 1 86 ? 27.589 10.778 58.904 1.00 48.12 86 PHE A N 1
ATOM 677 C CA . PHE A 1 86 ? 28.471 10.622 60.077 1.00 48.12 86 PHE A CA 1
ATOM 678 C C . PHE A 1 86 ? 29.565 9.547 60.087 1.00 48.12 86 PHE A C 1
ATOM 680 O O . PHE A 1 86 ? 29.237 8.344 60.144 1.00 48.12 86 PHE A O 1
#

InterPro domains:
  IPR003958 Transcription factor CBF/NF-Y/archaeal histone domain [PF00808] (11-39)
  IPR009072 Histone-fold [G3DSA:1.10.20.10] (1-53)
  IPR009072 Histone-fold [SSF47113] (3-47)

Sequence (86 aa):
MPGHKRKYNVRFPPRRIKKIMQKDAEVGRIATAVPVIIAIVRQMRTRRMCVFLRVSGRNPGIWLAASPPPPSLPSLRSSRTEPLSF

Foldseek 3Di:
DPPPDQPDPFPDRLVVQVVVLVVPPPNPDDDPCVSVVVRVVVVVVVVVVVVVCVVVVPDPVVVVVPDPDDPDDPPPPPPDDDDDDD